Protein AF-A0A8H6BSC1-F1 (afdb_monomer_lite)

Foldseek 3Di:
DPPPDDPPVVVVVVVVVVVVVVVVVVCVCVVVVVVVCVCCCLDPNHPNDPDRPDPDVVVVVVVVVVVVD

Sequence (69 aa):
MANNQLPFHVRATDAVHRLTVLGLVGICVVGGGSIAFNIWANSDYAPWNKEKLKFQQEQYHNTKKDEEE

InterPro domains:
  IPR029208 Cytochrome c oxidase assembly protein COX14 [PF14880] (10-61)

Radius of gyration: 25.14 Å; chains: 1; bounding box: 34×34×76 Å

Organism: Candida albicans (NCBI:txid5476)

Secondary structure (DSSP, 8-state):
-------HHHHHHHHHHHHHHHHHHHHHHHHHHHHHHHHHHHSTT-TT-SS-----HHHHHHHHHHT--

Structure (mmCIF, N/CA/C/O backbone):
data_AF-A0A8H6BSC1-F1
#
_entry.id   AF-A0A8H6BSC1-F1
#
loop_
_atom_site.group_PDB
_atom_site.id
_atom_site.type_symbol
_atom_site.label_atom_id
_atom_site.label_alt_id
_atom_site.label_comp_id
_atom_site.label_asym_id
_atom_site.label_entity_id
_atom_site.label_seq_id
_atom_site.pdbx_PDB_ins_code
_atom_site.Cartn_x
_atom_site.Cartn_y
_atom_site.Cartn_z
_atom_site.occupancy
_atom_site.B_iso_or_equiv
_atom_site.auth_seq_id
_atom_site.auth_comp_id
_atom_site.auth_asym_id
_atom_site.auth_atom_id
_atom_site.pdbx_PDB_model_num
ATOM 1 N N . MET A 1 1 ? 9.497 -9.290 -37.548 1.00 42.25 1 MET A N 1
ATOM 2 C CA . MET A 1 1 ? 8.796 -8.685 -36.396 1.00 42.25 1 MET A CA 1
ATOM 3 C C . MET A 1 1 ? 9.782 -7.766 -35.704 1.00 42.25 1 MET A C 1
ATOM 5 O O . MET A 1 1 ? 10.807 -8.253 -35.249 1.00 42.25 1 MET A O 1
ATOM 9 N N . ALA A 1 2 ? 9.556 -6.452 -35.730 1.00 50.97 2 ALA A N 1
ATOM 10 C CA . ALA A 1 2 ? 10.416 -5.520 -35.009 1.00 50.97 2 ALA A CA 1
ATOM 11 C C . ALA A 1 2 ? 10.302 -5.826 -33.508 1.00 50.97 2 ALA A C 1
ATOM 13 O O . ALA A 1 2 ? 9.191 -5.878 -32.979 1.00 50.97 2 ALA A O 1
ATOM 14 N N . ASN A 1 3 ? 11.430 -6.088 -32.845 1.00 59.44 3 ASN A N 1
ATOM 15 C CA . ASN A 1 3 ? 11.476 -6.259 -31.397 1.00 59.44 3 ASN A CA 1
ATOM 16 C C . ASN A 1 3 ? 11.073 -4.928 -30.761 1.00 59.44 3 ASN A C 1
ATOM 18 O O . ASN A 1 3 ? 11.893 -4.025 -30.621 1.00 59.44 3 ASN A O 1
ATOM 22 N N . ASN A 1 4 ? 9.797 -4.803 -30.400 1.00 64.00 4 ASN A N 1
ATOM 23 C CA . ASN A 1 4 ? 9.224 -3.634 -29.741 1.00 64.00 4 ASN A CA 1
ATOM 24 C C . ASN A 1 4 ? 9.620 -3.616 -28.251 1.00 64.00 4 ASN A C 1
ATOM 26 O O . ASN A 1 4 ? 8.782 -3.530 -27.356 1.00 64.00 4 ASN A O 1
ATOM 30 N N . GLN A 1 5 ? 10.910 -3.815 -27.972 1.00 72.50 5 GLN A N 1
ATOM 31 C CA . GLN A 1 5 ? 11.457 -3.763 -26.628 1.00 72.50 5 GLN A CA 1
ATOM 32 C C . GLN A 1 5 ? 11.707 -2.301 -26.277 1.00 72.50 5 GLN A C 1
ATOM 34 O O . GLN A 1 5 ? 12.569 -1.645 -26.859 1.00 72.50 5 GLN A O 1
ATOM 39 N N . LEU A 1 6 ? 10.935 -1.801 -25.311 1.00 78.25 6 LEU A N 1
ATOM 40 C CA . LEU A 1 6 ? 11.149 -0.484 -24.724 1.00 78.25 6 LEU A CA 1
ATOM 41 C C . LEU A 1 6 ? 12.610 -0.355 -24.251 1.00 78.25 6 LEU A C 1
ATOM 43 O O . LEU A 1 6 ? 13.137 -1.312 -23.665 1.00 78.25 6 LEU A O 1
ATOM 47 N N . PRO A 1 7 ? 13.256 0.808 -24.464 1.00 86.56 7 PRO A N 1
ATOM 48 C CA . PRO A 1 7 ? 14.622 1.045 -24.016 1.00 86.56 7 PRO A CA 1
ATOM 49 C C . PRO A 1 7 ? 14.765 0.727 -22.525 1.00 86.56 7 PRO A C 1
ATOM 51 O O . PRO A 1 7 ? 13.869 1.034 -21.738 1.00 86.56 7 PRO A O 1
ATOM 54 N N . PHE A 1 8 ? 15.898 0.144 -22.120 1.00 85.69 8 PHE A N 1
ATOM 55 C CA . PHE A 1 8 ? 16.111 -0.326 -20.744 1.00 85.69 8 PHE A CA 1
ATOM 56 C C . PHE A 1 8 ? 15.820 0.750 -19.687 1.00 85.69 8 PHE A C 1
ATOM 58 O O . PHE A 1 8 ? 15.188 0.454 -18.677 1.00 85.69 8 PHE A O 1
ATOM 65 N N . HIS A 1 9 ? 16.191 2.008 -19.952 1.00 83.88 9 HIS A N 1
ATOM 66 C CA . HIS A 1 9 ? 15.928 3.113 -19.028 1.00 83.88 9 HIS A CA 1
ATOM 67 C C . HIS A 1 9 ? 14.423 3.339 -18.783 1.00 83.88 9 HIS A C 1
ATOM 69 O O . HIS A 1 9 ? 14.034 3.559 -17.643 1.00 83.88 9 HIS A O 1
ATOM 75 N N . VAL A 1 10 ? 13.572 3.198 -19.810 1.00 86.56 10 VAL A N 1
ATOM 76 C CA . VAL A 1 10 ? 12.108 3.343 -19.691 1.00 86.56 10 VAL A CA 1
ATOM 77 C C . VAL A 1 10 ? 11.529 2.204 -18.857 1.00 86.56 10 VAL A C 1
ATOM 79 O O . VAL A 1 10 ? 10.634 2.402 -18.045 1.00 86.56 10 VAL A O 1
ATOM 82 N N . ARG A 1 11 ? 12.065 0.992 -19.030 1.00 86.69 11 ARG A N 1
ATOM 83 C CA . ARG A 1 11 ? 11.644 -0.181 -18.251 1.00 86.69 11 ARG A CA 1
ATOM 84 C C . ARG A 1 11 ? 12.043 -0.049 -16.783 1.00 86.69 11 ARG A C 1
ATOM 86 O O . ARG A 1 11 ? 11.275 -0.438 -15.910 1.00 86.69 11 ARG A O 1
ATOM 93 N N . ALA A 1 12 ? 13.230 0.493 -16.518 1.00 89.88 12 ALA A N 1
ATOM 94 C CA . ALA A 1 12 ? 13.717 0.720 -15.165 1.00 89.88 12 ALA A CA 1
ATOM 95 C C . ALA A 1 12 ? 12.889 1.791 -14.442 1.00 89.88 12 ALA A C 1
ATOM 97 O O . ALA A 1 12 ? 12.466 1.566 -13.311 1.00 89.88 12 ALA A O 1
ATOM 98 N N . THR A 1 13 ? 12.602 2.923 -15.092 1.00 91.88 13 THR A N 1
ATOM 99 C CA . THR A 1 13 ? 11.786 3.986 -14.488 1.00 91.88 13 THR A CA 1
ATOM 100 C C . THR A 1 13 ? 10.340 3.549 -14.265 1.00 91.88 13 THR A C 1
ATOM 102 O O . THR A 1 13 ? 9.787 3.850 -13.211 1.00 91.88 13 THR A O 1
ATOM 105 N N . ASP A 1 14 ? 9.754 2.774 -15.184 1.00 91.19 14 ASP A N 1
ATOM 106 C CA . ASP A 1 14 ? 8.427 2.167 -15.004 1.00 91.19 14 ASP A CA 1
ATOM 107 C C . ASP A 1 14 ? 8.409 1.186 -13.818 1.00 91.19 14 ASP A C 1
ATOM 109 O O . ASP A 1 14 ? 7.520 1.241 -12.970 1.00 91.19 14 ASP A O 1
ATOM 113 N N . ALA A 1 15 ? 9.431 0.334 -13.684 1.00 94.25 15 ALA A N 1
ATOM 114 C CA . ALA A 1 15 ? 9.542 -0.584 -12.549 1.00 94.25 15 ALA A CA 1
ATOM 115 C C . ALA A 1 15 ? 9.668 0.156 -11.207 1.00 94.25 15 ALA A C 1
ATOM 117 O O . ALA A 1 15 ? 8.971 -0.190 -10.251 1.00 94.25 15 ALA A O 1
ATOM 118 N N . VAL A 1 16 ? 10.513 1.191 -11.139 1.00 96.12 16 VAL A N 1
ATOM 119 C CA . VAL A 1 16 ? 10.664 2.028 -9.939 1.00 96.12 16 VAL A CA 1
ATOM 120 C C . VAL A 1 16 ? 9.345 2.713 -9.606 1.00 96.12 16 VAL A C 1
ATOM 122 O O . VAL A 1 16 ? 8.894 2.628 -8.469 1.00 96.12 16 VAL A O 1
ATOM 125 N N . HIS A 1 17 ? 8.685 3.316 -10.595 1.00 96.12 17 HIS A N 1
ATOM 126 C CA . HIS A 1 17 ? 7.408 3.989 -10.390 1.00 96.12 17 HIS A CA 1
ATOM 127 C C . HIS A 1 17 ? 6.348 3.034 -9.828 1.00 96.12 17 HIS A C 1
ATOM 129 O O . HIS A 1 17 ? 5.717 3.338 -8.816 1.00 96.12 17 HIS A O 1
ATOM 135 N N . ARG A 1 18 ? 6.197 1.844 -10.424 1.00 95.94 18 ARG A N 1
ATOM 136 C CA . ARG A 1 18 ? 5.249 0.826 -9.949 1.00 95.94 18 ARG A CA 1
ATOM 137 C C . ARG A 1 18 ? 5.564 0.368 -8.531 1.00 95.94 18 ARG A C 1
ATOM 139 O O . ARG A 1 18 ? 4.646 0.252 -7.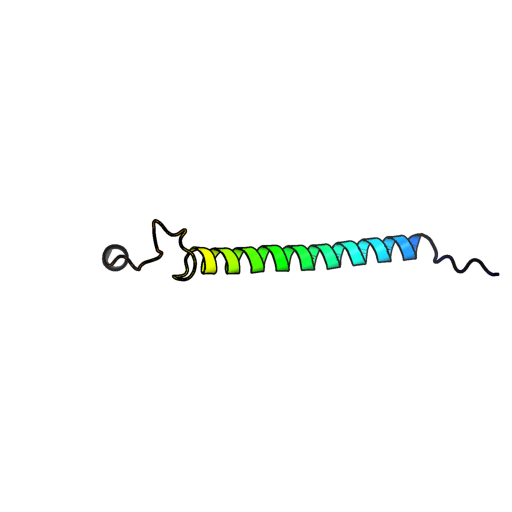728 1.00 95.94 18 ARG A O 1
ATOM 146 N N . LEU A 1 19 ? 6.836 0.139 -8.208 1.00 97.31 19 LEU A N 1
ATOM 147 C CA . LEU A 1 19 ? 7.253 -0.240 -6.856 1.00 97.31 19 LEU A CA 1
ATOM 148 C C . LEU A 1 19 ? 6.959 0.863 -5.840 1.00 97.31 19 LEU A C 1
ATOM 150 O O . LEU A 1 19 ? 6.461 0.565 -4.759 1.00 97.31 19 LEU A O 1
ATOM 154 N N . THR A 1 20 ? 7.209 2.126 -6.185 1.00 97.19 20 THR A N 1
ATOM 155 C CA . THR A 1 20 ? 6.890 3.259 -5.311 1.00 97.19 20 THR A CA 1
ATOM 156 C C . THR A 1 20 ? 5.388 3.360 -5.069 1.00 97.19 20 THR A C 1
ATOM 158 O O . THR A 1 20 ? 4.966 3.454 -3.920 1.00 97.19 20 THR A O 1
ATOM 161 N N . VAL A 1 21 ? 4.568 3.284 -6.121 1.00 97.19 21 VAL A N 1
ATOM 162 C CA . VAL A 1 21 ? 3.104 3.350 -5.991 1.00 97.19 21 VAL A CA 1
ATOM 163 C C . VAL A 1 21 ? 2.575 2.169 -5.178 1.00 97.19 21 VAL A C 1
ATOM 165 O O . VAL A 1 21 ? 1.801 2.372 -4.246 1.00 97.19 21 VAL A O 1
ATOM 168 N N . LEU A 1 22 ? 3.024 0.945 -5.467 1.00 97.25 22 LEU A N 1
ATOM 169 C CA . LEU A 1 22 ? 2.631 -0.241 -4.704 1.00 97.25 22 LEU A CA 1
ATOM 170 C C . LEU A 1 22 ? 3.088 -0.161 -3.243 1.00 97.25 22 LEU A C 1
ATOM 172 O O . LEU A 1 22 ? 2.340 -0.558 -2.355 1.00 97.25 22 LEU A O 1
ATOM 176 N N . GLY A 1 23 ? 4.274 0.392 -2.982 1.00 97.12 23 GLY A N 1
ATOM 177 C CA . GLY A 1 23 ? 4.769 0.644 -1.632 1.00 97.12 23 GLY A CA 1
ATOM 178 C C . GLY A 1 23 ? 3.892 1.636 -0.868 1.00 97.12 23 GLY A C 1
ATOM 179 O O . GLY A 1 23 ? 3.511 1.361 0.267 1.00 97.12 23 GLY A O 1
ATOM 180 N N . LEU A 1 24 ? 3.504 2.747 -1.502 1.00 97.19 24 LEU A N 1
ATOM 181 C CA . LEU A 1 24 ? 2.596 3.734 -0.910 1.00 97.19 24 LEU A CA 1
ATOM 182 C C . LEU A 1 24 ? 1.225 3.127 -0.601 1.00 97.19 24 LEU A C 1
ATOM 184 O O . LEU A 1 24 ? 0.719 3.289 0.507 1.00 97.19 24 LEU A O 1
ATOM 188 N N . VAL A 1 25 ? 0.652 2.369 -1.541 1.00 97.06 25 VAL A N 1
ATOM 189 C CA . VAL A 1 25 ? -0.610 1.650 -1.313 1.00 97.06 25 VAL A CA 1
ATOM 190 C C . VAL A 1 25 ? -0.461 0.654 -0.163 1.00 97.06 25 VAL A C 1
ATOM 192 O O . VAL A 1 25 ? -1.323 0.604 0.709 1.00 97.06 25 VAL A O 1
ATOM 195 N N . GLY A 1 26 ? 0.644 -0.095 -0.113 1.00 96.75 26 GLY A N 1
ATOM 196 C CA . GLY A 1 26 ? 0.945 -1.020 0.977 1.00 96.75 26 GLY A CA 1
ATOM 197 C C . GLY A 1 26 ? 0.977 -0.327 2.339 1.00 96.75 26 GLY A C 1
ATOM 198 O O . GLY A 1 26 ? 0.327 -0.792 3.271 1.00 96.75 26 GLY A O 1
ATOM 199 N N . ILE A 1 27 ? 1.652 0.821 2.444 1.00 96.12 27 ILE A N 1
ATOM 200 C CA . ILE A 1 27 ? 1.695 1.626 3.675 1.00 96.12 27 ILE A CA 1
ATOM 201 C C . ILE A 1 27 ? 0.288 2.078 4.079 1.00 96.12 27 ILE A C 1
ATOM 203 O O . ILE A 1 27 ? -0.085 1.941 5.243 1.00 96.12 27 ILE A O 1
ATOM 207 N N . CYS A 1 28 ? -0.517 2.567 3.133 1.00 95.75 28 CYS A N 1
ATOM 208 C CA . CYS A 1 28 ? -1.892 2.985 3.402 1.00 95.75 28 CYS A CA 1
ATOM 209 C C . CYS A 1 28 ? -2.771 1.822 3.878 1.00 95.75 28 CYS A C 1
ATOM 211 O O . CYS A 1 28 ? -3.528 1.981 4.834 1.00 95.75 28 CYS A O 1
ATOM 213 N N . VAL A 1 29 ? -2.665 0.652 3.243 1.00 96.69 29 VAL A N 1
ATOM 214 C CA . VAL A 1 29 ? -3.446 -0.538 3.608 1.00 96.69 29 VAL A CA 1
ATOM 215 C C . VAL A 1 29 ? -3.021 -1.073 4.973 1.00 96.69 29 VAL A C 1
ATOM 217 O O . VAL A 1 29 ? -3.883 -1.377 5.791 1.00 96.69 29 VAL A O 1
ATOM 220 N N . VAL A 1 30 ? -1.719 -1.146 5.259 1.00 95.56 30 VAL A N 1
ATOM 221 C CA . VAL A 1 30 ? -1.213 -1.591 6.567 1.00 95.56 30 VAL A CA 1
ATOM 222 C C . VAL A 1 30 ? -1.591 -0.595 7.663 1.00 95.56 30 VAL A C 1
ATOM 224 O O . VAL A 1 30 ? -2.079 -1.005 8.713 1.00 95.56 30 VAL A O 1
ATOM 227 N N . GLY A 1 31 ? -1.427 0.708 7.422 1.00 93.69 31 GLY A N 1
ATOM 228 C CA . GLY A 1 31 ? -1.792 1.753 8.379 1.00 93.69 31 GLY A CA 1
ATOM 229 C C . GLY A 1 31 ? -3.296 1.785 8.655 1.00 93.69 31 GLY A C 1
ATOM 230 O O . GLY A 1 31 ? -3.717 1.689 9.807 1.00 93.69 31 GLY A O 1
ATOM 231 N N . GLY A 1 32 ? -4.114 1.845 7.602 1.00 95.56 32 GLY A N 1
ATOM 232 C CA . GLY A 1 32 ? -5.573 1.826 7.716 1.00 95.56 32 GLY A CA 1
ATOM 233 C C . GLY A 1 32 ? -6.093 0.525 8.327 1.00 95.56 32 GLY A C 1
ATOM 234 O O . GLY A 1 32 ? -6.944 0.555 9.214 1.00 95.56 32 GLY A O 1
ATOM 235 N N . GLY A 1 33 ?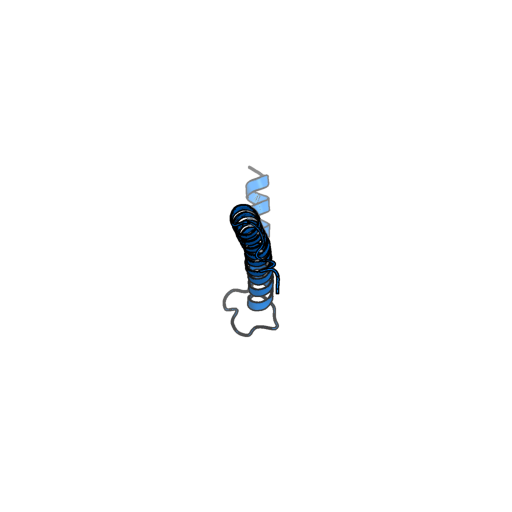 -5.528 -0.614 7.921 1.00 92.81 33 GLY A N 1
ATOM 236 C CA . GLY A 1 33 ? -5.838 -1.926 8.479 1.00 92.81 33 GLY A CA 1
ATOM 237 C C . GLY A 1 33 ? -5.472 -2.038 9.956 1.00 92.81 33 GLY A C 1
ATOM 238 O O . GLY 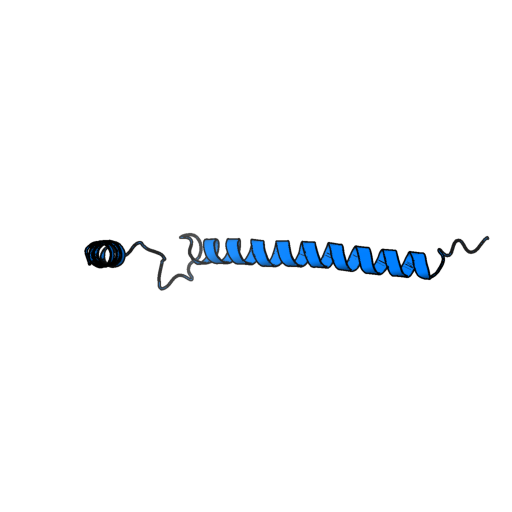A 1 33 ? -6.258 -2.577 10.723 1.00 92.81 33 GLY A O 1
ATOM 239 N N . SER A 1 34 ? -4.340 -1.473 10.383 1.00 90.38 34 SER A N 1
ATOM 240 C CA . SER A 1 34 ? -3.931 -1.442 11.792 1.00 90.38 34 SER A CA 1
ATOM 241 C C . SER A 1 34 ? -4.914 -0.645 12.652 1.00 90.38 34 SER A C 1
ATOM 243 O O . SER A 1 34 ? -5.324 -1.113 13.714 1.00 90.38 34 SER A O 1
ATOM 245 N N . ILE A 1 35 ? -5.354 0.524 12.179 1.00 89.81 35 ILE A N 1
ATOM 246 C CA . ILE A 1 35 ? -6.355 1.342 12.880 1.00 89.81 35 ILE A CA 1
ATOM 247 C C . ILE A 1 35 ? -7.691 0.595 12.950 1.00 89.81 35 ILE A C 1
ATOM 249 O O . ILE A 1 35 ? -8.258 0.446 14.032 1.00 89.81 35 ILE A O 1
ATOM 253 N N . ALA A 1 36 ? -8.173 0.076 11.817 1.00 87.88 36 ALA A N 1
ATOM 254 C CA . ALA A 1 36 ? -9.420 -0.681 11.759 1.00 87.88 36 ALA A CA 1
ATOM 255 C C . ALA A 1 36 ? -9.372 -1.935 12.645 1.00 87.88 36 ALA A C 1
ATOM 257 O O . ALA A 1 36 ? -10.337 -2.222 13.349 1.00 87.88 36 ALA A O 1
ATOM 258 N N . PHE A 1 37 ? -8.242 -2.645 12.665 1.00 86.25 37 PHE A N 1
ATOM 259 C CA . PHE A 1 37 ? -8.020 -3.806 13.521 1.00 86.25 37 PHE A CA 1
ATOM 260 C C . PHE A 1 37 ? -8.019 -3.423 14.998 1.00 86.25 37 PHE A C 1
ATOM 262 O O . PHE A 1 37 ? -8.672 -4.096 15.785 1.00 86.25 37 PHE A O 1
ATOM 269 N N . ASN A 1 38 ? -7.352 -2.331 15.380 1.00 84.06 38 ASN A N 1
ATOM 270 C CA . ASN A 1 38 ? -7.367 -1.847 16.760 1.00 84.06 38 ASN A CA 1
ATOM 271 C C . ASN A 1 38 ? -8.781 -1.463 17.208 1.00 84.06 38 ASN A C 1
ATOM 273 O O . ASN A 1 38 ? -9.181 -1.815 18.315 1.00 84.06 38 ASN A O 1
ATOM 277 N N . ILE A 1 39 ? -9.556 -0.786 16.357 1.00 83.31 39 ILE A N 1
ATOM 278 C CA . ILE A 1 39 ? -10.956 -0.461 16.655 1.00 83.31 39 ILE A CA 1
ATOM 279 C C . ILE A 1 39 ? -11.778 -1.742 16.782 1.00 83.31 39 ILE A C 1
ATOM 281 O O . ILE A 1 39 ? -12.497 -1.899 17.760 1.00 83.31 39 ILE A O 1
ATOM 285 N N . TRP A 1 40 ? -11.666 -2.667 15.827 1.00 80.38 40 TRP A N 1
ATOM 286 C CA . TRP A 1 40 ? -12.420 -3.918 15.833 1.00 80.38 40 TRP A CA 1
ATOM 287 C C . TRP A 1 40 ? -12.078 -4.798 17.038 1.00 80.38 40 TRP A C 1
ATOM 289 O O . TRP A 1 40 ? -12.984 -5.252 17.729 1.00 80.38 40 TRP A O 1
ATOM 299 N N . ALA A 1 41 ? -10.793 -4.984 17.338 1.00 76.56 41 ALA A N 1
ATOM 300 C CA . ALA A 1 41 ? -10.323 -5.770 18.474 1.00 76.56 41 ALA A CA 1
ATOM 301 C C . ALA A 1 41 ? -10.758 -5.171 19.822 1.00 76.56 41 ALA A C 1
ATOM 303 O O . ALA A 1 41 ? -10.980 -5.912 20.778 1.00 76.56 41 ALA A O 1
ATOM 304 N N . ASN A 1 42 ? -10.917 -3.844 19.893 1.00 71.38 42 ASN A N 1
ATOM 305 C CA . ASN A 1 42 ? -11.458 -3.159 21.067 1.00 71.38 42 ASN A CA 1
ATOM 306 C C . ASN A 1 42 ? -12.989 -3.011 21.054 1.00 71.38 42 ASN A C 1
ATOM 308 O O . ASN A 1 42 ? -13.570 -2.645 22.078 1.00 71.38 42 ASN A O 1
ATOM 312 N N . SER A 1 43 ? -13.640 -3.287 19.923 1.00 66.94 43 SER A N 1
ATOM 313 C CA . SER A 1 43 ? -15.087 -3.203 19.751 1.00 66.94 43 SER A CA 1
ATOM 314 C C . SER A 1 43 ? -15.787 -4.384 20.419 1.00 66.94 4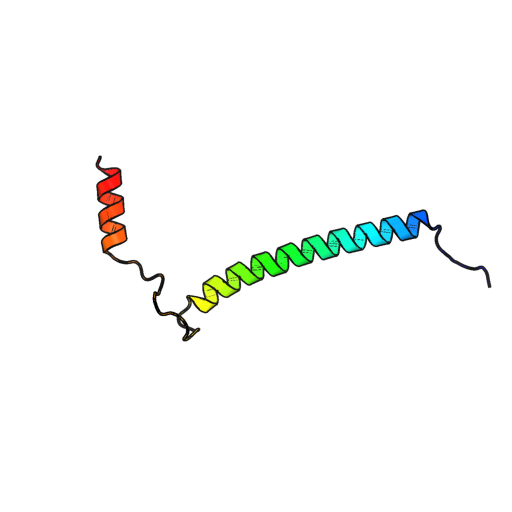3 SER A C 1
ATOM 316 O O . SER A 1 43 ? -15.245 -5.483 20.520 1.00 66.94 43 SER A O 1
ATOM 318 N N . ASP A 1 44 ? -17.047 -4.183 20.798 1.00 61.91 44 ASP A N 1
ATOM 319 C CA . ASP A 1 44 ? -17.926 -5.193 21.407 1.00 61.91 44 ASP A CA 1
ATOM 320 C C . ASP A 1 44 ? -18.173 -6.423 20.518 1.00 61.91 44 ASP A C 1
ATOM 322 O O . ASP A 1 44 ? -18.701 -7.428 20.987 1.00 61.91 44 ASP A O 1
ATOM 326 N N .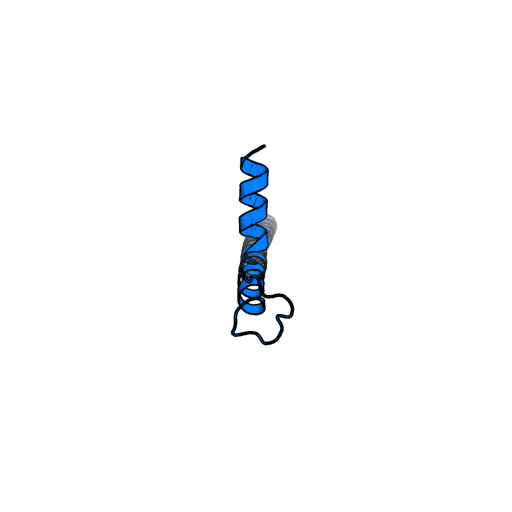 TYR A 1 45 ? -17.777 -6.353 19.245 1.00 61.50 45 TYR A N 1
ATOM 327 C CA . TYR A 1 45 ? -17.877 -7.438 18.272 1.00 61.50 45 TYR A CA 1
ATOM 328 C C . TYR A 1 45 ? -16.728 -8.457 18.340 1.00 61.50 45 TYR A C 1
ATOM 330 O O . TYR A 1 45 ? -16.879 -9.554 17.802 1.00 61.50 45 TYR A O 1
ATOM 338 N N . ALA A 1 46 ? -15.598 -8.138 18.980 1.00 60.84 46 ALA A N 1
ATOM 339 C CA . ALA A 1 46 ? -14.470 -9.057 19.116 1.00 60.84 46 ALA A CA 1
ATOM 340 C C . ALA A 1 46 ? -14.365 -9.586 20.566 1.00 60.84 46 ALA A C 1
ATOM 342 O O . ALA A 1 46 ? -14.198 -8.802 21.500 1.00 60.84 46 ALA A O 1
ATOM 343 N N . PRO A 1 47 ? -14.398 -10.913 20.802 1.00 58.56 47 PRO A N 1
ATOM 344 C CA . PRO A 1 47 ? -14.374 -11.505 22.148 1.00 58.56 47 PRO A CA 1
ATOM 345 C C . PRO A 1 47 ? -12.996 -11.458 22.842 1.00 58.56 47 PRO A C 1
ATOM 347 O O . PRO A 1 47 ? -12.796 -12.105 23.868 1.00 58.56 47 PRO A O 1
ATOM 350 N N . TRP A 1 48 ? -12.022 -10.727 22.293 1.00 58.41 48 TRP A N 1
ATOM 351 C CA . TRP A 1 48 ? -10.632 -10.707 22.768 1.00 58.41 48 TRP A CA 1
ATOM 352 C C . TRP A 1 48 ? -10.304 -9.602 23.776 1.00 58.41 48 TRP A C 1
ATOM 354 O O . TRP A 1 48 ? -9.161 -9.506 24.223 1.00 58.41 48 TRP A O 1
ATOM 364 N N . ASN A 1 49 ? -11.282 -8.798 24.187 1.00 56.56 49 ASN A N 1
ATOM 365 C CA . ASN A 1 49 ? -11.005 -7.619 24.994 1.00 56.56 49 ASN A CA 1
ATOM 366 C C . ASN A 1 49 ? -11.045 -7.895 26.514 1.00 56.56 49 ASN A C 1
ATOM 368 O O . ASN A 1 49 ? -12.125 -8.022 27.093 1.00 56.56 49 ASN A O 1
ATOM 372 N N . LYS A 1 50 ? -9.873 -7.982 27.169 1.00 54.03 50 LYS A N 1
ATOM 373 C CA . LYS A 1 50 ? -9.757 -8.086 28.645 1.00 54.03 50 LYS A CA 1
ATOM 374 C C . LYS A 1 50 ? -9.750 -6.728 29.354 1.00 54.03 50 LYS A C 1
ATOM 376 O O . LYS A 1 50 ? -10.180 -6.653 30.499 1.00 54.03 50 LYS A O 1
ATOM 381 N N . GLU A 1 51 ? -9.346 -5.664 28.669 1.00 57.41 51 GLU A N 1
ATOM 382 C CA . GLU A 1 51 ? -9.408 -4.288 29.163 1.00 57.41 51 GLU A CA 1
ATOM 383 C C . GLU A 1 51 ? -10.040 -3.434 28.074 1.00 57.41 51 GLU A C 1
ATOM 385 O O . GLU A 1 51 ? -9.361 -2.834 27.244 1.00 57.41 51 GLU A O 1
ATOM 390 N N . LYS A 1 52 ? -11.379 -3.404 28.045 1.00 56.47 52 LYS A N 1
ATOM 391 C CA . LYS A 1 52 ? -12.078 -2.423 27.217 1.00 56.47 52 LYS A CA 1
ATOM 392 C C . LYS A 1 52 ? -11.482 -1.046 27.485 1.00 56.47 52 LYS A C 1
ATOM 394 O O . LYS A 1 52 ? -11.328 -0.677 28.648 1.00 56.47 52 LYS A O 1
ATOM 399 N N . LEU A 1 53 ? -11.295 -0.266 26.417 1.00 58.44 53 LEU A N 1
ATOM 400 C CA . LEU A 1 53 ? -11.278 1.202 26.426 1.00 58.44 53 LEU A CA 1
ATOM 401 C C . LEU A 1 53 ? -12.640 1.721 26.940 1.00 58.44 53 LEU A C 1
ATOM 403 O O . LEU A 1 53 ? -13.369 2.442 26.267 1.00 58.44 53 LEU A O 1
ATOM 407 N N . LYS A 1 54 ? -13.059 1.260 28.117 1.00 57.50 54 LYS A N 1
ATOM 408 C CA . LYS A 1 54 ? -14.144 1.824 28.888 1.00 57.50 54 LYS A CA 1
ATOM 409 C C . LYS A 1 54 ? -13.540 3.034 29.553 1.00 57.50 54 LYS A C 1
ATOM 411 O O . LYS A 1 54 ? -12.520 2.932 30.225 1.00 57.50 54 LYS A O 1
ATOM 416 N N . PHE A 1 55 ? -14.210 4.156 29.369 1.00 59.75 55 PHE A N 1
ATOM 417 C CA . PHE A 1 55 ? -13.965 5.348 30.146 1.00 59.75 55 PHE A CA 1
ATOM 418 C C . PHE A 1 55 ? -14.025 4.978 31.631 1.00 59.75 55 PHE A C 1
ATOM 420 O O . PHE A 1 55 ? -15.103 4.691 32.158 1.00 59.75 55 PHE A O 1
ATOM 427 N N . GLN A 1 56 ? -12.872 4.890 32.289 1.00 63.78 56 GLN A N 1
ATOM 428 C CA . GLN A 1 56 ? -12.849 4.736 33.732 1.00 63.78 56 GLN A CA 1
ATOM 429 C C . GLN A 1 56 ? -13.098 6.115 34.321 1.00 63.78 56 GLN A C 1
ATOM 431 O O . GLN A 1 56 ? -12.391 7.069 34.011 1.00 63.78 56 GLN A O 1
ATOM 436 N N . GLN A 1 57 ? -14.127 6.234 35.155 1.00 60.22 57 GLN A N 1
ATOM 437 C CA . GLN A 1 57 ? -14.495 7.493 35.805 1.00 60.22 57 GLN A CA 1
ATOM 438 C C . GLN A 1 57 ? -13.305 8.102 36.579 1.00 60.22 57 GLN A C 1
ATOM 440 O O . GLN A 1 57 ? -13.183 9.321 36.667 1.00 60.22 57 GLN A O 1
ATOM 445 N N . GLU A 1 58 ? -12.370 7.262 37.037 1.00 60.16 58 GLU A N 1
ATOM 446 C CA . GLU A 1 58 ? -11.086 7.668 37.621 1.00 60.16 58 GLU A CA 1
ATOM 447 C C . GLU A 1 58 ? -10.179 8.460 36.660 1.00 60.16 58 GLU A C 1
ATOM 449 O O . GLU A 1 58 ? -9.552 9.424 37.094 1.00 60.16 58 GLU A O 1
ATOM 454 N N . GLN A 1 59 ? -10.149 8.152 35.354 1.00 62.25 59 GLN A N 1
ATOM 455 C CA . GLN A 1 59 ? -9.408 8.960 34.369 1.00 62.25 59 GLN A CA 1
ATOM 456 C C . GLN A 1 59 ? -9.999 10.370 34.241 1.00 62.25 59 GLN A C 1
ATOM 458 O O . GLN A 1 59 ? -9.256 11.333 34.098 1.00 62.25 59 GLN A O 1
ATOM 463 N N . TYR A 1 60 ? -11.323 10.510 34.356 1.00 60.38 60 TYR A N 1
ATOM 464 C CA . TYR A 1 60 ? -11.986 11.817 34.307 1.00 60.38 60 TYR A CA 1
ATOM 465 C C . TYR A 1 60 ? -11.701 12.669 35.548 1.00 60.38 60 TYR A C 1
ATOM 467 O O . TYR A 1 60 ? -11.575 13.888 35.453 1.00 60.38 60 TYR A O 1
ATOM 475 N N . HIS A 1 61 ? -11.590 12.032 36.717 1.00 59.44 61 HIS A N 1
ATOM 476 C CA . HIS A 1 61 ? -11.277 12.716 37.970 1.00 59.44 61 HIS A CA 1
ATOM 477 C C . HIS A 1 61 ? -9.796 13.096 38.103 1.00 59.44 61 HIS A C 1
ATOM 479 O O . HIS A 1 61 ? -9.510 14.109 38.735 1.00 59.44 61 HIS A O 1
ATOM 485 N N . ASN A 1 62 ? -8.873 12.339 37.501 1.00 57.91 62 ASN A N 1
ATOM 486 C CA . ASN A 1 62 ? -7.447 12.681 37.501 1.00 57.91 62 ASN A CA 1
ATOM 487 C C . ASN A 1 62 ? -7.127 13.825 36.525 1.00 57.91 62 ASN A C 1
ATOM 489 O O . ASN A 1 62 ? -6.479 14.779 36.932 1.00 57.91 62 ASN A O 1
ATOM 493 N N . THR A 1 63 ? -7.683 13.830 35.306 1.00 56.94 63 THR A N 1
ATOM 494 C CA . THR A 1 63 ? -7.483 14.952 34.362 1.00 56.94 63 THR A CA 1
ATOM 495 C C . THR A 1 63 ? -7.975 16.289 34.921 1.00 56.94 63 THR A 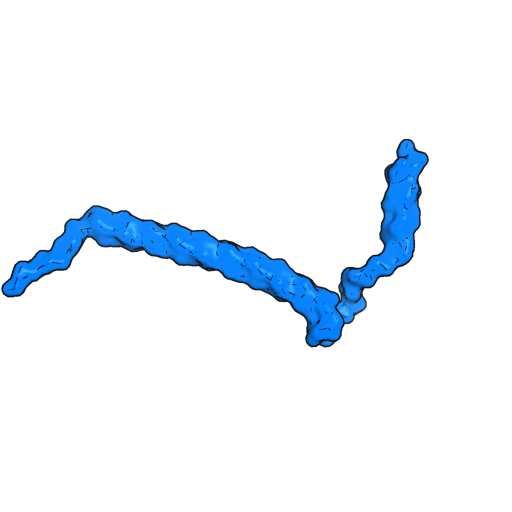C 1
ATOM 497 O O . THR A 1 63 ? -7.343 17.313 34.699 1.00 56.94 63 THR A O 1
ATOM 500 N N . LYS A 1 64 ? -9.066 16.290 35.697 1.00 56.16 64 LYS A N 1
ATOM 501 C CA . LYS A 1 64 ? -9.549 17.508 36.362 1.00 56.16 64 LYS A CA 1
ATOM 502 C C . LYS A 1 64 ? -8.681 17.984 37.527 1.00 56.16 64 LYS A C 1
ATOM 504 O O . LYS A 1 64 ? -8.704 19.169 37.817 1.00 56.16 64 LYS A O 1
ATOM 509 N N . LYS A 1 65 ? -7.956 17.090 38.204 1.00 52.25 65 LYS A N 1
ATOM 510 C CA . LYS A 1 65 ? -7.023 17.482 39.271 1.00 52.25 65 LYS A CA 1
ATOM 511 C C . LYS A 1 65 ? -5.737 18.072 38.703 1.00 52.25 65 LYS A C 1
ATOM 513 O O . LYS A 1 65 ? -5.252 19.051 39.248 1.00 52.25 65 LYS A O 1
ATOM 518 N N . ASP A 1 66 ? -5.243 17.518 37.600 1.00 55.16 66 ASP A N 1
ATOM 519 C CA . ASP A 1 66 ? -4.018 17.991 36.946 1.00 55.16 66 ASP A CA 1
ATOM 520 C C . ASP A 1 66 ? -4.218 19.331 36.200 1.00 55.16 66 ASP A C 1
ATOM 522 O O . ASP A 1 66 ? -3.251 20.032 35.931 1.00 55.16 66 ASP A O 1
ATOM 526 N N . GLU A 1 67 ? -5.462 19.704 35.861 1.00 54.62 67 GLU A N 1
ATOM 527 C CA . GLU A 1 67 ? -5.818 21.031 35.317 1.00 54.62 67 GLU A CA 1
ATOM 528 C C . GLU A 1 67 ? -6.029 22.108 36.405 1.00 54.62 67 GLU A C 1
ATOM 530 O O . GLU A 1 67 ? -6.145 23.290 36.075 1.00 54.62 67 GLU A O 1
ATOM 535 N N . GLU A 1 68 ? -6.118 21.716 37.682 1.00 53.31 68 GLU A N 1
ATOM 536 C CA . GLU A 1 68 ? -6.352 22.610 38.830 1.00 53.31 68 GLU A CA 1
ATOM 537 C C . GLU A 1 68 ? -5.075 22.897 39.667 1.00 53.31 68 GLU A C 1
ATOM 539 O O . GLU A 1 68 ? -5.156 23.683 40.615 1.00 53.31 68 GLU A O 1
ATOM 544 N N . GLU A 1 69 ? -3.911 22.325 39.311 1.00 47.09 69 GLU A N 1
ATOM 545 C CA . GLU A 1 69 ? -2.560 22.731 39.781 1.00 47.09 69 GLU A CA 1
ATOM 546 C C . GLU A 1 69 ? -1.863 23.686 38.795 1.00 47.09 69 GLU A C 1
ATOM 548 O O . GLU A 1 69 ? -1.189 24.630 39.278 1.00 47.09 69 GLU A O 1
#

pLDDT: mean 75.56, std 17.42, range [42.25, 97.31]